Protein AF-A0A1G9DN00-F1 (afdb_monomer)

Solvent-accessible surface area (backbone atoms only — not comparable to full-atom values): 5084 Å² total; per-residue (Å²): 136,73,79,68,68,68,62,75,67,51,90,73,64,77,58,86,46,49,50,66,37,91,55,95,72,65,82,60,48,86,76,40,50,72,38,70,41,100,86,76,45,58,28,41,70,37,68,76,68,73,80,91,66,78,86,83,82,77,79,81,78,64,80,91,66,74,70,77,79,79,85,128

InterPro domains:
  IPR027407 Manganese catalase, C-terminal [G3DSA:3.30.1530.10] (7-68)

Organism: NCBI:txid426701

Secondary structure (DSSP, 8-state):
--TTTGGGGGGGTTSTTEEE--SS--TTHHHHTTPBPTTS-B-EEESSPPP-SPPP-PPPPPGGG-PPPPP-

Sequence (72 aa):
MYREQFLKNTKCLMVIHTLYSFSEGEDIKPVVDGKEATDGKDFKYIKNPLAMDDKPVLKAPPAQLHSTPSEK

pLDDT: mean 77.48, std 16.99, range [41.28, 93.06]

Structure (mmCIF, N/CA/C/O backbone):
data_AF-A0A1G9DN00-F1
#
_entry.id   AF-A0A1G9DN00-F1
#
loop_
_atom_site.group_PDB
_atom_site.id
_atom_site.type_symbol
_atom_site.label_atom_id
_atom_site.label_alt_id
_atom_site.label_comp_id
_atom_site.label_asym_id
_atom_site.label_entity_id
_atom_site.label_seq_id
_atom_site.pdbx_PDB_ins_code
_atom_site.Cartn_x
_atom_site.Cartn_y
_atom_site.Cartn_z
_atom_site.occupancy
_atom_site.B_iso_or_equiv
_atom_site.auth_seq_id
_atom_site.auth_comp_id
_atom_site.auth_asym_id
_atom_site.auth_atom_id
_atom_site.pdbx_PDB_model_num
ATOM 1 N N . MET A 1 1 ? -26.748 -26.385 -3.975 1.00 48.94 1 MET A N 1
ATOM 2 C CA . MET A 1 1 ? -25.347 -26.864 -3.945 1.00 48.94 1 MET A CA 1
ATOM 3 C C . MET A 1 1 ? -24.343 -25.927 -4.648 1.00 48.94 1 MET A C 1
ATOM 5 O O . MET A 1 1 ? -23.233 -26.351 -4.916 1.00 48.94 1 MET A O 1
ATOM 9 N N . TYR A 1 2 ? -24.649 -24.638 -4.882 1.00 44.69 2 TYR A N 1
ATOM 10 C CA . TYR A 1 2 ? -23.707 -23.692 -5.527 1.00 44.69 2 TYR A CA 1
ATOM 11 C C . TYR A 1 2 ? -22.968 -22.754 -4.556 1.00 44.69 2 TYR A C 1
ATOM 13 O O . TYR A 1 2 ? -22.098 -21.996 -4.969 1.00 44.69 2 TYR A O 1
ATOM 21 N N . ARG A 1 3 ? -23.292 -22.796 -3.257 1.00 49.19 3 ARG A N 1
ATOM 22 C CA . ARG A 1 3 ? -22.759 -21.852 -2.260 1.00 49.19 3 ARG A CA 1
ATOM 23 C C . ARG A 1 3 ? -21.362 -22.227 -1.749 1.00 49.19 3 ARG A C 1
ATOM 25 O O . ARG A 1 3 ? -20.632 -21.355 -1.300 1.00 49.19 3 ARG A O 1
ATOM 32 N N . GLU A 1 4 ? -20.973 -23.499 -1.858 1.00 46.69 4 GLU A N 1
ATOM 33 C CA . GLU A 1 4 ? -19.695 -23.991 -1.319 1.00 46.69 4 GLU A CA 1
ATOM 34 C C . GLU A 1 4 ? -18.532 -23.931 -2.317 1.00 46.69 4 GLU A C 1
ATOM 36 O O . GLU A 1 4 ? -17.372 -23.879 -1.914 1.00 46.69 4 GLU A O 1
ATOM 41 N N . GLN A 1 5 ? -18.812 -23.870 -3.623 1.00 44.88 5 GLN A N 1
ATOM 42 C CA . GLN A 1 5 ? -17.755 -23.807 -4.639 1.00 44.88 5 GLN A CA 1
ATOM 43 C C . GLN A 1 5 ? -17.107 -22.411 -4.718 1.00 44.88 5 GLN A C 1
ATOM 45 O O . GLN A 1 5 ?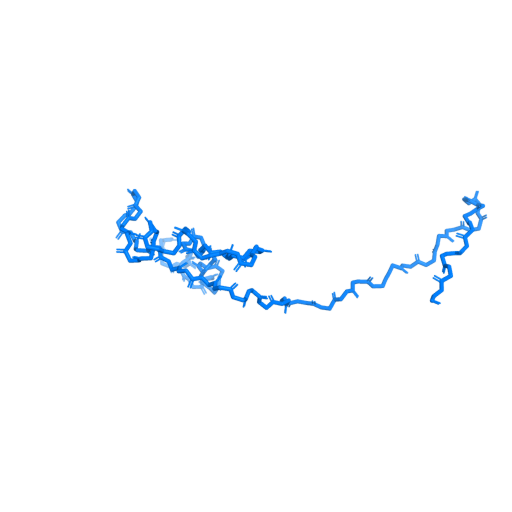 -15.938 -22.297 -5.078 1.00 44.88 5 GLN A O 1
ATOM 50 N N . PHE A 1 6 ? -17.826 -21.351 -4.323 1.00 43.28 6 PHE A N 1
ATOM 51 C CA . PHE A 1 6 ? -17.322 -19.970 -4.361 1.00 43.28 6 PHE A CA 1
ATOM 52 C C . PHE A 1 6 ? -16.277 -19.683 -3.267 1.00 43.28 6 PHE A C 1
ATOM 54 O O . PHE A 1 6 ? -15.423 -18.814 -3.423 1.00 43.28 6 PHE A O 1
ATOM 61 N N . LEU A 1 7 ? -16.297 -20.453 -2.174 1.00 47.28 7 LEU A N 1
ATOM 62 C CA . LEU A 1 7 ? -15.389 -20.271 -1.038 1.00 47.28 7 LEU A CA 1
ATOM 63 C C . LEU A 1 7 ? -14.009 -20.912 -1.245 1.00 47.28 7 LEU A C 1
ATOM 65 O O . LEU A 1 7 ? -13.094 -20.616 -0.484 1.00 47.28 7 LEU A O 1
ATOM 69 N N . LYS A 1 8 ? -13.805 -21.741 -2.277 1.00 43.28 8 LYS A N 1
ATOM 70 C CA . LYS A 1 8 ? -12.500 -22.385 -2.537 1.00 43.28 8 LYS A CA 1
ATOM 71 C C . LYS A 1 8 ? -11.509 -21.512 -3.322 1.00 43.28 8 LYS A C 1
ATOM 73 O O . LYS A 1 8 ? -10.335 -21.854 -3.387 1.00 43.28 8 LYS A O 1
ATOM 78 N N . ASN A 1 9 ? -11.939 -20.353 -3.830 1.00 41.28 9 ASN A N 1
ATOM 79 C CA . ASN A 1 9 ? -11.073 -19.360 -4.492 1.00 41.28 9 ASN A CA 1
ATOM 80 C C . ASN A 1 9 ? -10.611 -18.222 -3.556 1.00 41.28 9 ASN A C 1
ATOM 82 O O . ASN A 1 9 ? -10.112 -17.186 -3.993 1.00 41.28 9 ASN A O 1
ATOM 86 N N . THR A 1 10 ? -10.756 -18.402 -2.245 1.00 43.41 10 THR A N 1
ATOM 87 C CA . THR A 1 10 ? -10.597 -17.353 -1.224 1.00 43.41 10 THR A CA 1
ATOM 88 C C . THR A 1 10 ? -9.162 -17.080 -0.782 1.00 43.41 10 THR A C 1
ATOM 90 O O . THR A 1 10 ? -8.945 -16.390 0.212 1.00 43.41 10 THR A O 1
ATOM 93 N N . LYS A 1 11 ? -8.154 -17.480 -1.567 1.00 45.41 11 LYS A N 1
ATOM 94 C CA . LYS A 1 11 ? -6.785 -16.963 -1.373 1.00 45.41 11 LYS A CA 1
ATOM 95 C C . LYS A 1 11 ? -6.690 -15.441 -1.609 1.00 45.41 11 LYS A C 1
ATOM 97 O O . LYS A 1 11 ? -5.699 -14.832 -1.231 1.00 45.41 11 LYS A O 1
ATOM 102 N N . CYS A 1 12 ? -7.740 -14.833 -2.175 1.00 44.22 12 CYS A N 1
ATOM 103 C CA . CYS A 1 12 ? -7.872 -13.398 -2.443 1.00 44.22 12 CYS A CA 1
ATOM 104 C C . CYS A 1 12 ? -8.547 -12.586 -1.305 1.00 44.22 12 CYS A C 1
ATOM 106 O O . CYS A 1 12 ? -8.640 -11.367 -1.394 1.00 44.22 12 CYS A O 1
ATOM 108 N N . LEU A 1 13 ? -9.021 -13.219 -0.218 1.00 45.19 13 LEU A N 1
ATOM 109 C CA . LEU A 1 13 ? -9.779 -12.527 0.845 1.00 45.19 13 LEU A CA 1
ATOM 110 C C . LEU A 1 13 ? -8.922 -11.848 1.936 1.00 45.19 13 LEU A C 1
ATOM 112 O O . LEU A 1 13 ? -9.480 -11.253 2.849 1.00 45.19 13 LEU A O 1
ATOM 116 N N . MET A 1 14 ? -7.586 -11.903 1.881 1.00 55.50 14 MET A N 1
ATOM 117 C CA . MET A 1 14 ? -6.745 -11.376 2.976 1.00 55.50 14 MET A CA 1
ATOM 118 C C . MET A 1 14 ? -6.467 -9.861 2.930 1.00 55.50 14 MET A C 1
ATOM 120 O O . MET A 1 14 ? -5.922 -9.320 3.890 1.00 55.50 14 MET A O 1
ATOM 124 N N . VAL A 1 15 ? -6.833 -9.154 1.856 1.00 62.03 15 VAL A N 1
ATOM 125 C CA . VAL A 1 15 ? -6.504 -7.717 1.711 1.00 62.03 15 VAL A CA 1
ATOM 126 C C . VAL A 1 15 ? -7.615 -6.803 2.243 1.00 62.03 15 VAL A C 1
ATOM 128 O O . VAL A 1 15 ? -7.343 -5.697 2.693 1.00 62.03 15 VAL A O 1
ATOM 131 N N . ILE A 1 16 ? -8.867 -7.269 2.250 1.00 80.94 16 ILE A N 1
ATOM 132 C CA . ILE A 1 16 ? -10.055 -6.420 2.461 1.00 80.94 16 ILE A CA 1
ATOM 133 C C . ILE A 1 16 ? -10.186 -5.812 3.869 1.00 80.94 16 ILE A C 1
ATOM 135 O O . ILE A 1 16 ? -10.845 -4.790 4.015 1.00 80.94 16 ILE A O 1
ATOM 139 N N . HIS A 1 17 ? -9.538 -6.394 4.883 1.00 86.38 17 HIS A N 1
ATOM 140 C CA . HIS A 1 17 ? -9.496 -5.856 6.254 1.00 86.38 17 HIS A CA 1
ATOM 141 C C . HIS A 1 17 ? -8.078 -5.489 6.692 1.00 86.38 17 HIS A C 1
ATOM 143 O O . HIS A 1 17 ? -7.798 -5.418 7.884 1.00 86.38 17 HIS A O 1
ATOM 149 N N . THR A 1 18 ? -7.164 -5.278 5.745 1.00 88.19 18 THR A N 1
ATOM 150 C CA . THR A 1 18 ? -5.788 -4.903 6.062 1.00 88.19 18 THR A CA 1
ATOM 151 C C . THR A 1 18 ? -5.561 -3.430 5.746 1.00 88.19 18 THR A C 1
ATOM 153 O O . THR A 1 18 ? -5.642 -3.017 4.591 1.00 88.19 18 THR A O 1
ATOM 156 N N . LEU A 1 19 ? -5.239 -2.638 6.768 1.00 88.88 19 LEU A N 1
ATOM 157 C CA . LEU A 1 19 ? -4.805 -1.256 6.614 1.00 88.88 19 LEU A CA 1
ATOM 158 C C . LEU A 1 19 ? -3.278 -1.210 6.533 1.00 88.88 19 LEU A C 1
ATOM 160 O O . LEU A 1 19 ? -2.583 -1.526 7.499 1.00 88.88 19 LEU A O 1
ATOM 164 N N . TYR A 1 20 ? -2.763 -0.816 5.372 1.00 90.44 20 TYR A N 1
ATOM 165 C CA . TYR A 1 20 ? -1.333 -0.637 5.136 1.00 90.44 20 TYR A CA 1
ATOM 166 C C . TYR A 1 20 ? -0.930 0.812 5.398 1.00 90.44 20 TYR A C 1
ATOM 168 O O . TYR A 1 20 ? -1.519 1.729 4.824 1.00 90.44 20 TYR A O 1
ATOM 176 N N . SER A 1 21 ? 0.095 1.020 6.219 1.00 91.88 21 SER A N 1
ATOM 177 C CA . SER A 1 21 ? 0.697 2.338 6.380 1.00 91.88 21 SER A CA 1
ATOM 178 C C . SER A 1 21 ? 1.739 2.573 5.299 1.00 91.88 21 SER A C 1
ATOM 180 O O . SER A 1 21 ? 2.767 1.911 5.258 1.00 91.88 21 SER A O 1
ATOM 182 N N . PHE A 1 22 ? 1.478 3.528 4.414 1.00 90.25 22 PHE A N 1
ATOM 183 C CA . PHE A 1 22 ? 2.467 4.000 3.438 1.00 90.25 22 PHE A CA 1
ATOM 184 C C . PHE A 1 22 ? 3.210 5.253 3.917 1.00 90.25 22 PHE A C 1
ATOM 186 O O . PHE A 1 22 ? 4.090 5.754 3.223 1.00 90.25 22 PHE A O 1
ATOM 193 N N . SER A 1 23 ? 2.851 5.767 5.092 1.00 88.00 23 SER A N 1
ATOM 194 C CA . SER A 1 23 ? 3.470 6.932 5.719 1.00 88.00 23 SER A CA 1
ATOM 195 C C . SER A 1 23 ? 4.283 6.505 6.941 1.00 88.00 23 SER A C 1
ATOM 197 O O . SER A 1 23 ? 3.999 5.479 7.557 1.00 88.00 23 SER A O 1
ATOM 199 N N . GLU A 1 24 ? 5.290 7.303 7.304 1.00 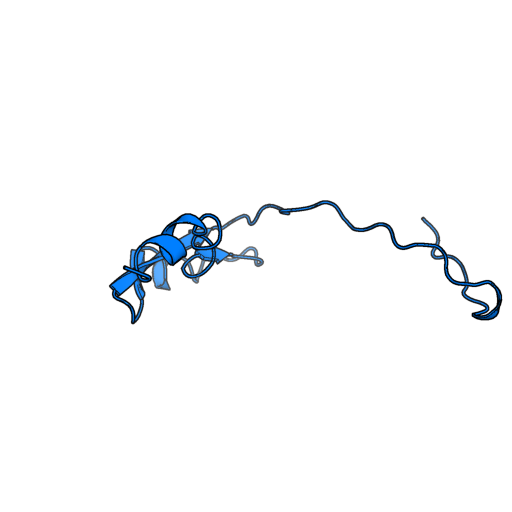83.44 24 GLU A N 1
ATOM 200 C CA . GLU A 1 24 ? 6.187 7.001 8.433 1.00 83.44 24 GLU A CA 1
ATOM 201 C C . GLU A 1 24 ? 5.499 7.106 9.807 1.00 83.44 24 GLU A C 1
ATOM 203 O O . GLU A 1 24 ? 5.936 6.468 10.765 1.00 83.44 24 GLU A O 1
ATOM 208 N N . GLY A 1 25 ? 4.417 7.886 9.906 1.00 84.38 25 GLY A N 1
ATOM 209 C CA . GLY A 1 25 ? 3.644 8.065 11.137 1.00 84.38 25 GLY A CA 1
ATOM 210 C C . GLY A 1 25 ? 2.846 6.822 11.549 1.00 84.38 25 GLY A C 1
ATOM 211 O O . GLY A 1 25 ? 2.400 6.039 10.711 1.00 84.38 25 GLY A O 1
ATOM 212 N N . GLU A 1 26 ? 2.632 6.653 12.857 1.00 84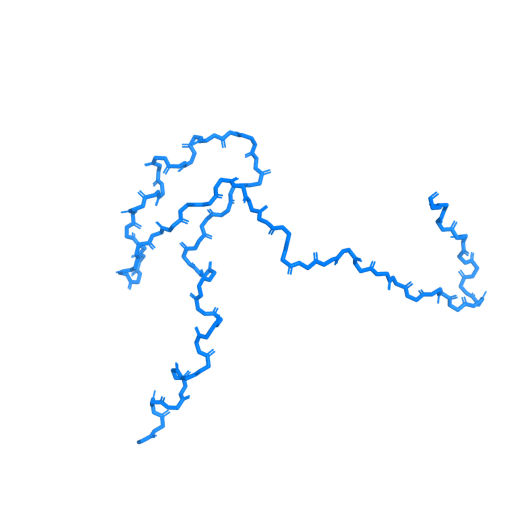.75 26 GLU A N 1
ATOM 213 C CA . GLU A 1 26 ? 1.888 5.522 13.443 1.00 84.75 26 GLU A CA 1
ATOM 214 C C . GLU A 1 26 ? 0.545 5.920 14.076 1.00 84.75 26 GLU A C 1
ATOM 216 O O . GLU A 1 26 ? -0.127 5.083 14.681 1.00 84.75 26 GLU A O 1
ATOM 221 N N . ASP A 1 27 ? 0.119 7.172 13.914 1.00 88.31 27 ASP A N 1
ATOM 222 C CA . ASP A 1 27 ? -1.034 7.748 14.624 1.00 88.31 27 ASP A CA 1
ATOM 223 C C . ASP A 1 27 ? 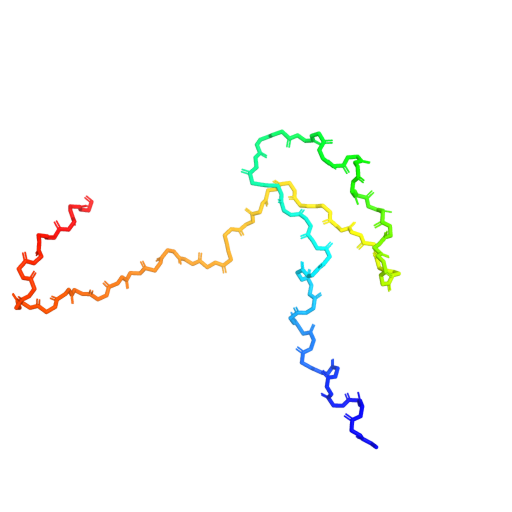-2.343 6.981 14.378 1.00 88.31 27 ASP A C 1
ATOM 225 O O . ASP A 1 27 ? -3.238 6.954 15.223 1.00 88.31 27 ASP A O 1
ATOM 229 N N . ILE A 1 28 ? -2.447 6.312 13.225 1.00 85.06 28 ILE A N 1
ATOM 230 C CA . ILE A 1 28 ? -3.635 5.554 12.833 1.00 85.06 28 ILE A CA 1
ATOM 231 C C . ILE A 1 28 ? -3.706 4.163 13.476 1.00 85.06 28 ILE A C 1
ATOM 233 O O . ILE A 1 28 ? -4.806 3.642 13.656 1.00 85.06 28 ILE A O 1
ATOM 237 N N . LYS A 1 29 ? -2.574 3.564 13.878 1.00 86.69 29 LYS A N 1
ATOM 238 C CA . LYS A 1 29 ? -2.525 2.209 14.457 1.00 86.69 29 LYS A CA 1
ATOM 239 C C . LYS A 1 29 ? -3.488 2.030 15.643 1.00 86.69 29 LYS A C 1
ATOM 241 O O . LYS A 1 29 ? -4.315 1.124 15.569 1.00 86.69 29 LYS A O 1
ATOM 246 N N . PRO A 1 30 ? -3.460 2.863 16.704 1.00 87.50 30 PRO A N 1
ATOM 247 C CA . PRO A 1 30 ? -4.366 2.692 17.846 1.00 87.50 30 PRO A CA 1
ATOM 248 C C . PRO A 1 30 ? -5.841 2.938 17.497 1.00 87.50 30 PRO A C 1
ATOM 250 O O . PRO A 1 30 ? -6.732 2.552 18.251 1.00 87.50 30 PRO A O 1
ATOM 253 N N . VAL A 1 31 ? -6.123 3.588 16.366 1.00 85.31 31 VAL A N 1
ATOM 254 C CA . VAL A 1 31 ? -7.489 3.886 15.931 1.00 85.31 31 VAL A CA 1
ATOM 255 C C . VAL A 1 31 ? -8.122 2.700 15.210 1.00 85.31 31 VAL A C 1
ATOM 257 O O . VAL A 1 31 ? -9.348 2.606 15.229 1.00 85.31 31 VAL A O 1
ATOM 260 N N . VAL A 1 32 ? -7.336 1.816 14.593 1.00 84.50 32 VAL A N 1
ATOM 261 C CA . VAL A 1 32 ? -7.851 0.784 13.672 1.00 84.50 32 VAL A CA 1
ATOM 262 C C . VAL A 1 32 ? -7.486 -0.643 14.066 1.00 84.50 32 VAL A C 1
ATOM 2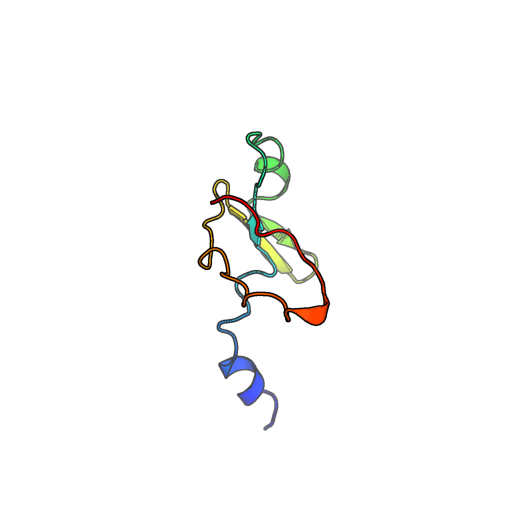64 O O . VAL A 1 32 ? -8.239 -1.556 13.749 1.00 84.50 32 VAL A O 1
ATOM 267 N N . ASP A 1 33 ? -6.365 -0.855 14.753 1.00 83.50 33 ASP A N 1
ATOM 268 C CA . ASP A 1 33 ? -5.864 -2.195 15.063 1.00 83.50 33 ASP A CA 1
ATOM 269 C C . ASP A 1 33 ? -6.786 -2.913 16.061 1.00 83.50 33 ASP A C 1
ATOM 271 O O . ASP A 1 33 ? -7.005 -2.427 17.173 1.00 83.50 33 ASP A O 1
ATOM 275 N N . GLY A 1 34 ? -7.358 -4.046 15.642 1.00 79.25 34 GLY A N 1
ATOM 276 C CA . GLY A 1 34 ? -8.294 -4.828 16.455 1.00 79.25 34 GLY A CA 1
ATOM 277 C C . GLY A 1 34 ? -9.693 -4.220 16.592 1.00 79.25 34 GLY A C 1
ATOM 278 O O . GLY A 1 34 ? -10.459 -4.662 17.445 1.00 79.25 34 GLY A O 1
ATOM 279 N N . LYS A 1 35 ? -10.043 -3.205 15.788 1.00 87.19 35 LYS A N 1
ATOM 280 C CA . LYS A 1 35 ? -11.431 -2.732 15.708 1.00 87.19 35 LYS A CA 1
ATOM 281 C C . LYS A 1 35 ? -12.240 -3.578 14.739 1.00 87.19 35 LYS A C 1
ATOM 283 O O . LYS A 1 35 ? -11.790 -3.856 13.628 1.00 87.19 35 LYS A O 1
ATOM 288 N N . GLU A 1 36 ? -13.459 -3.893 15.151 1.00 89.94 36 GLU A N 1
ATOM 289 C CA . GLU A 1 36 ? -14.428 -4.609 14.334 1.00 89.94 36 GLU A CA 1
ATOM 290 C C . GLU A 1 36 ? -14.937 -3.706 13.197 1.00 89.94 36 GLU A C 1
ATOM 292 O O . GLU A 1 36 ? -15.339 -2.555 13.405 1.00 89.94 36 GLU A O 1
ATOM 297 N N . ALA A 1 37 ? -14.888 -4.219 11.973 1.00 85.19 37 ALA A N 1
ATOM 298 C CA . ALA A 1 37 ? -15.496 -3.610 10.805 1.00 85.19 37 ALA A CA 1
ATOM 299 C C . ALA A 1 37 ? -17.015 -3.841 10.796 1.00 85.19 37 ALA A C 1
ATOM 301 O O . ALA A 1 37 ? -17.561 -4.659 11.529 1.00 85.19 37 ALA A O 1
ATOM 302 N N . THR A 1 38 ? -17.726 -3.147 9.908 1.00 86.19 38 THR A N 1
ATOM 303 C CA . THR A 1 38 ? -19.195 -3.224 9.812 1.00 86.19 38 THR A CA 1
ATOM 304 C C . THR A 1 38 ? -19.735 -4.604 9.429 1.00 86.19 38 THR A C 1
ATOM 306 O O . THR A 1 38 ? -20.932 -4.848 9.564 1.00 86.19 38 THR A O 1
ATOM 309 N N . ASP A 1 39 ? -18.883 -5.501 8.938 1.00 87.31 39 ASP A N 1
ATOM 310 C CA . ASP A 1 39 ? -19.218 -6.879 8.590 1.00 87.31 39 ASP A CA 1
ATOM 311 C C . ASP A 1 39 ? -18.841 -7.895 9.684 1.00 87.31 39 ASP A C 1
ATOM 313 O O . ASP A 1 39 ? -18.933 -9.103 9.449 1.00 87.31 39 ASP A O 1
ATOM 317 N N . GLY A 1 40 ? -18.431 -7.421 10.866 1.00 86.44 40 GLY A N 1
ATOM 318 C CA . GLY A 1 40 ? -18.092 -8.252 12.020 1.00 86.44 40 GLY A CA 1
ATOM 319 C C . GLY A 1 40 ? -16.682 -8.847 11.988 1.00 86.44 40 GLY A C 1
ATOM 320 O O . GLY A 1 40 ? -16.404 -9.774 12.747 1.00 86.44 40 GLY A O 1
ATOM 321 N N . LYS A 1 41 ? -15.798 -8.388 11.089 1.00 86.38 41 LYS A N 1
ATOM 322 C CA . LYS A 1 41 ? -14.389 -8.822 11.043 1.00 86.38 41 LYS A CA 1
ATOM 323 C C . LYS A 1 41 ? -13.447 -7.737 11.542 1.00 86.38 41 LYS A C 1
ATOM 325 O O . LYS A 1 41 ? -13.625 -6.571 11.214 1.00 86.38 41 LYS A O 1
ATOM 330 N N . ASP A 1 42 ? -12.388 -8.128 12.239 1.00 87.62 42 ASP A N 1
ATOM 331 C CA . ASP A 1 42 ? -11.405 -7.175 12.756 1.00 87.62 42 ASP A CA 1
ATOM 332 C C . ASP A 1 42 ? -10.463 -6.642 11.671 1.00 87.62 42 ASP A C 1
ATOM 334 O O . ASP A 1 42 ? -10.001 -7.378 10.789 1.00 87.62 42 ASP A O 1
ATOM 338 N N . PHE A 1 43 ? -10.122 -5.357 11.775 1.00 88.75 43 PHE A N 1
ATOM 339 C CA . PHE A 1 43 ? -9.066 -4.752 10.974 1.00 88.75 43 PHE A CA 1
ATOM 340 C C . PHE A 1 43 ? -7.674 -5.166 11.462 1.00 88.75 43 PHE A C 1
ATOM 342 O O . PHE A 1 43 ? -7.359 -5.137 12.654 1.00 88.75 43 PHE A O 1
ATOM 349 N N . LYS A 1 44 ? -6.801 -5.472 10.500 1.00 86.69 44 LYS A N 1
ATOM 350 C CA . LYS A 1 44 ? -5.376 -5.731 10.692 1.00 86.69 44 LYS A CA 1
ATOM 351 C C . LYS A 1 44 ? -4.562 -4.530 10.234 1.00 86.69 44 LYS A C 1
ATOM 353 O O . LYS A 1 44 ? -4.697 -4.088 9.097 1.00 86.69 44 LYS A O 1
ATOM 358 N N . TYR A 1 45 ? -3.652 -4.054 11.072 1.00 90.25 45 TYR A N 1
ATOM 359 C CA . TYR A 1 45 ? -2.708 -3.004 10.695 1.00 90.25 45 TYR A CA 1
ATOM 360 C C . TYR A 1 45 ? -1.365 -3.579 10.210 1.00 90.25 45 TYR A C 1
ATOM 362 O O . TYR A 1 45 ? -0.799 -4.474 10.841 1.00 90.25 45 TYR A O 1
ATOM 370 N N . ILE A 1 46 ? -0.822 -3.054 9.106 1.00 89.19 46 ILE A N 1
ATOM 371 C CA . ILE A 1 46 ? 0.517 -3.383 8.594 1.00 89.19 46 ILE A CA 1
ATOM 372 C C . ILE A 1 46 ? 1.320 -2.096 8.419 1.00 89.19 46 ILE A C 1
ATOM 374 O O . ILE A 1 46 ? 1.044 -1.301 7.526 1.00 89.19 46 ILE A O 1
ATOM 378 N N . LYS A 1 47 ? 2.353 -1.919 9.250 1.00 88.25 47 LYS A N 1
ATOM 379 C CA . LYS A 1 47 ? 3.206 -0.722 9.233 1.00 88.25 47 LYS A CA 1
ATOM 380 C C . LYS A 1 47 ? 4.085 -0.619 7.985 1.00 88.25 47 LYS A C 1
ATOM 382 O O . LYS A 1 47 ? 4.189 0.446 7.409 1.00 88.25 47 LYS A O 1
ATOM 387 N 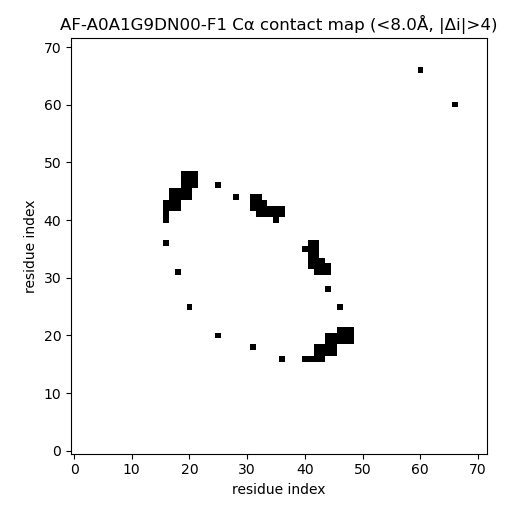N . ASN A 1 48 ? 4.731 -1.715 7.598 1.00 88.69 48 ASN A N 1
ATOM 388 C CA . ASN A 1 48 ? 5.697 -1.729 6.501 1.00 88.69 48 ASN A CA 1
ATOM 389 C C . ASN A 1 48 ? 5.146 -2.613 5.376 1.00 88.69 48 ASN A C 1
ATOM 391 O O . ASN A 1 48 ? 5.395 -3.824 5.390 1.00 88.69 48 ASN A O 1
ATOM 395 N N . PRO A 1 49 ? 4.335 -2.064 4.452 1.00 88.81 49 PRO A N 1
ATOM 396 C CA . PRO A 1 49 ? 3.842 -2.817 3.312 1.00 88.81 49 PRO A CA 1
ATOM 397 C C . PRO A 1 49 ? 5.018 -3.318 2.476 1.00 88.81 49 PRO A C 1
ATOM 399 O O . PRO A 1 49 ? 5.926 -2.565 2.132 1.00 88.81 49 PRO A O 1
ATOM 402 N N . LEU A 1 50 ? 4.986 -4.605 2.141 1.00 88.94 50 LEU A N 1
ATOM 403 C CA . LEU A 1 50 ? 5.943 -5.196 1.217 1.00 88.94 50 LEU A CA 1
ATOM 404 C C . LEU A 1 50 ? 5.472 -4.956 -0.217 1.00 88.94 50 LEU A C 1
ATOM 406 O O . LEU A 1 50 ? 4.276 -5.057 -0.505 1.00 88.94 50 LEU A O 1
ATOM 410 N N . ALA A 1 51 ? 6.416 -4.673 -1.114 1.00 91.25 51 ALA A N 1
ATOM 411 C CA . ALA A 1 51 ? 6.154 -4.748 -2.543 1.00 91.25 51 ALA A CA 1
ATOM 412 C C . ALA A 1 51 ? 5.780 -6.197 -2.881 1.00 91.25 51 ALA A C 1
ATOM 414 O O . ALA A 1 51 ? 6.519 -7.128 -2.564 1.00 91.25 51 ALA A O 1
ATOM 415 N N . MET A 1 52 ? 4.596 -6.378 -3.462 1.00 88.81 52 MET A N 1
ATOM 416 C CA . MET A 1 52 ? 4.054 -7.705 -3.772 1.00 88.81 52 MET A CA 1
ATOM 417 C C . MET A 1 52 ? 4.519 -8.227 -5.132 1.00 88.81 52 MET A C 1
ATOM 419 O O . MET A 1 52 ? 4.269 -9.385 -5.451 1.00 88.81 52 MET A O 1
ATOM 423 N N . ASP A 1 53 ? 5.150 -7.366 -5.927 1.00 92.88 53 ASP A N 1
ATOM 424 C CA . ASP A 1 53 ? 5.638 -7.682 -7.258 1.00 92.88 53 ASP A CA 1
ATOM 425 C C . ASP A 1 53 ? 6.802 -6.755 -7.624 1.00 92.88 53 ASP A C 1
ATOM 427 O O . ASP A 1 53 ? 7.020 -5.710 -6.991 1.00 92.88 53 ASP A O 1
ATOM 431 N N . ASP A 1 54 ? 7.530 -7.142 -8.660 1.00 93.06 54 ASP A N 1
ATOM 432 C CA . ASP A 1 54 ? 8.639 -6.376 -9.198 1.00 93.06 54 ASP A CA 1
ATOM 433 C C . ASP A 1 54 ? 8.149 -5.168 -10.008 1.00 93.06 54 ASP A C 1
ATOM 435 O O . ASP A 1 54 ? 7.037 -5.118 -10.545 1.00 93.06 54 ASP A O 1
ATOM 439 N N . LYS A 1 55 ? 9.018 -4.159 -10.144 1.00 92.31 55 LYS A N 1
ATOM 440 C CA . LYS A 1 55 ? 8.739 -3.009 -11.009 1.00 92.31 55 LYS A CA 1
ATOM 441 C C . LYS A 1 55 ? 8.590 -3.493 -12.462 1.00 92.31 55 LYS A C 1
ATOM 443 O O . LYS A 1 55 ? 9.531 -4.087 -12.994 1.00 92.31 55 LYS A O 1
ATOM 448 N N . PRO A 1 56 ? 7.476 -3.190 -13.150 1.00 90.88 56 PRO A N 1
ATOM 449 C CA . PRO A 1 56 ? 7.274 -3.666 -14.510 1.00 90.88 56 PRO A CA 1
ATOM 450 C C . PRO A 1 56 ? 8.256 -3.003 -15.481 1.00 90.88 56 PRO A C 1
ATOM 452 O O . PRO A 1 56 ? 8.484 -1.790 -15.437 1.00 90.88 56 PRO A O 1
ATOM 455 N N . VAL A 1 57 ? 8.790 -3.799 -16.409 1.00 90.94 57 VAL A N 1
ATOM 456 C CA . VAL A 1 57 ? 9.562 -3.306 -17.556 1.00 90.94 57 VAL A CA 1
ATOM 457 C C . VAL A 1 57 ? 8.642 -3.253 -18.768 1.00 90.94 57 VAL A C 1
ATOM 459 O O . VAL A 1 57 ? 8.177 -4.279 -19.266 1.00 90.94 57 VAL A O 1
ATOM 462 N N . LEU A 1 58 ? 8.367 -2.041 -19.241 1.00 87.94 58 LEU A N 1
ATOM 463 C CA . LEU A 1 58 ? 7.518 -1.831 -20.408 1.00 87.94 58 LEU A CA 1
ATOM 464 C C . LEU A 1 58 ? 8.290 -2.118 -21.699 1.00 87.94 58 LEU A C 1
ATOM 466 O O . LEU A 1 58 ? 9.497 -1.887 -21.796 1.00 87.94 58 LEU A O 1
ATOM 470 N N . LYS A 1 59 ? 7.573 -2.612 -22.713 1.00 88.00 59 LYS A N 1
ATOM 471 C CA . LYS A 1 59 ? 8.124 -2.778 -24.062 1.00 88.00 59 LYS A CA 1
ATOM 472 C C . LYS A 1 59 ? 8.498 -1.412 -24.638 1.00 88.00 59 LYS A C 1
ATOM 474 O O . LYS A 1 59 ? 7.843 -0.414 -24.345 1.00 88.00 59 LYS A O 1
ATOM 479 N N . ALA A 1 60 ? 9.519 -1.394 -25.492 1.00 84.94 60 ALA A N 1
ATOM 480 C CA . ALA A 1 60 ? 9.893 -0.185 -26.211 1.00 84.94 60 ALA A CA 1
ATOM 481 C C . ALA A 1 60 ? 8.716 0.314 -27.074 1.00 84.94 60 ALA A C 1
ATOM 483 O O . ALA A 1 60 ? 8.010 -0.506 -27.676 1.00 84.94 60 ALA A O 1
ATOM 484 N N . PRO A 1 61 ? 8.493 1.636 -27.141 1.00 86.31 61 PRO A N 1
ATOM 485 C CA . PRO A 1 61 ? 7.451 2.200 -27.984 1.00 86.31 61 PRO A CA 1
ATOM 486 C C . PRO A 1 61 ? 7.763 1.964 -29.477 1.00 86.31 61 PRO A C 1
ATOM 488 O O . PRO A 1 61 ? 8.934 1.906 -29.862 1.00 86.31 61 PRO A O 1
ATOM 491 N N . PRO A 1 62 ? 6.739 1.841 -30.343 1.00 86.62 62 PRO A N 1
ATOM 492 C CA . PRO A 1 62 ? 6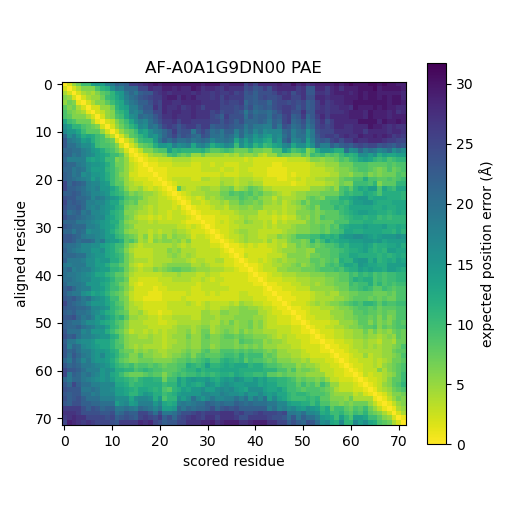.920 1.810 -31.793 1.00 86.62 62 PRO A CA 1
ATOM 493 C C . PRO A 1 62 ? 7.695 3.030 -32.311 1.00 86.62 62 PRO A C 1
ATOM 495 O O . PRO A 1 62 ? 7.479 4.148 -31.847 1.00 86.62 62 PRO A O 1
ATOM 498 N N . ALA A 1 63 ? 8.525 2.839 -33.342 1.00 83.44 63 ALA A N 1
ATOM 499 C CA . ALA A 1 63 ? 9.377 3.895 -33.910 1.00 83.44 63 ALA A CA 1
ATOM 500 C C . ALA A 1 63 ? 8.602 5.135 -34.409 1.00 83.44 63 ALA A C 1
ATOM 502 O O . ALA A 1 63 ? 9.129 6.242 -34.410 1.00 83.44 63 ALA A O 1
ATOM 503 N N . GLN A 1 64 ? 7.334 4.954 -34.787 1.00 89.38 64 GLN A N 1
ATOM 504 C CA . GLN A 1 64 ? 6.429 6.011 -35.260 1.00 89.38 64 GLN A CA 1
ATOM 505 C C . GLN A 1 64 ? 6.056 7.019 -34.165 1.00 89.38 64 GLN A C 1
ATOM 507 O O . GLN A 1 64 ? 5.585 8.110 -34.468 1.00 89.38 64 GLN A O 1
ATOM 512 N N . LEU A 1 65 ? 6.239 6.656 -32.892 1.00 85.94 65 LEU A N 1
ATOM 513 C CA . LEU A 1 65 ? 5.876 7.510 -31.764 1.00 85.94 65 LEU A CA 1
ATOM 514 C C . LEU A 1 65 ? 6.973 8.511 -31.386 1.00 85.94 65 LEU A C 1
ATOM 516 O O . LEU A 1 65 ? 6.770 9.270 -30.443 1.00 85.94 65 LEU A O 1
ATOM 520 N N . HIS A 1 66 ? 8.122 8.501 -32.081 1.00 82.69 66 HIS A N 1
ATOM 521 C CA . HIS A 1 66 ? 9.245 9.430 -31.875 1.00 82.69 66 HIS A CA 1
ATOM 522 C C . HIS A 1 66 ? 9.595 9.663 -30.394 1.00 82.69 66 HIS A C 1
ATOM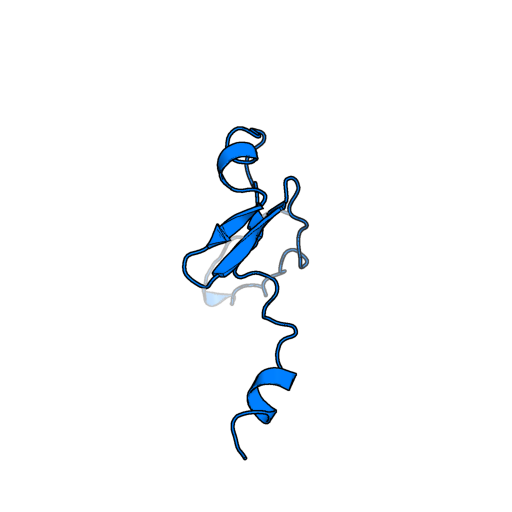 524 O O . HIS A 1 66 ? 9.985 10.757 -29.993 1.00 82.69 66 HIS A O 1
ATOM 530 N N . SER A 1 67 ? 9.418 8.635 -29.562 1.00 82.88 67 SER A N 1
ATOM 531 C CA . SER A 1 67 ? 9.623 8.746 -28.124 1.00 82.88 67 SER A CA 1
ATOM 532 C C . SER A 1 67 ? 11.116 8.745 -27.829 1.00 82.88 67 SER A C 1
ATOM 534 O O . SER A 1 67 ? 11.841 7.859 -28.286 1.00 82.88 67 SER A O 1
ATOM 536 N N . THR A 1 68 ? 11.581 9.714 -27.050 1.00 78.19 68 THR A N 1
ATOM 537 C CA . THR A 1 68 ? 12.937 9.684 -26.507 1.00 78.19 68 THR A CA 1
ATOM 538 C C . THR A 1 68 ? 13.030 8.571 -25.456 1.00 78.19 68 THR A C 1
ATOM 540 O O . THR A 1 68 ? 12.145 8.471 -24.599 1.00 78.19 68 THR A O 1
ATOM 543 N N . PRO A 1 69 ? 14.050 7.694 -25.505 1.00 69.75 69 PRO A N 1
ATOM 544 C CA . PRO A 1 69 ? 14.241 6.688 -24.467 1.00 69.75 69 PRO A CA 1
ATOM 545 C C . PRO A 1 69 ? 14.424 7.366 -23.107 1.00 69.75 69 PRO A C 1
ATOM 547 O O . PRO A 1 69 ? 15.177 8.331 -23.001 1.00 69.75 69 PRO A O 1
ATOM 550 N N . SER A 1 70 ? 13.765 6.850 -22.067 1.00 67.44 70 SER A N 1
ATOM 551 C CA . SER A 1 70 ? 14.096 7.233 -20.692 1.00 67.44 70 SER A CA 1
ATOM 552 C C . SER A 1 70 ? 15.505 6.727 -20.392 1.00 67.44 70 SER A C 1
ATOM 554 O O . SER A 1 70 ? 15.750 5.523 -20.509 1.00 67.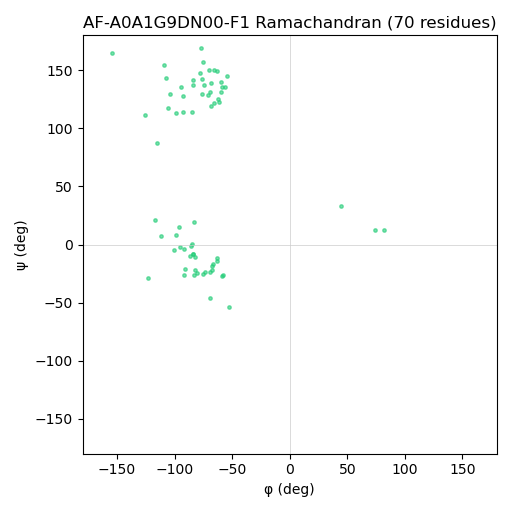44 70 SER A O 1
ATOM 556 N N . GLU A 1 71 ? 16.420 7.626 -20.027 1.00 60.97 71 GLU A N 1
ATOM 557 C CA . GLU A 1 71 ? 17.737 7.243 -19.510 1.00 60.97 71 GLU A CA 1
ATOM 558 C C . GLU A 1 71 ? 17.546 6.319 -18.294 1.00 60.97 71 GLU A C 1
ATOM 560 O O . GLU A 1 71 ? 16.625 6.515 -17.492 1.00 60.97 71 GLU A O 1
ATOM 565 N N . LYS A 1 72 ? 18.337 5.241 -18.253 1.00 54.91 72 LYS A N 1
ATOM 566 C CA . LYS A 1 72 ? 18.317 4.225 -17.194 1.00 54.91 72 LYS A CA 1
ATOM 567 C C . LYS A 1 72 ? 19.151 4.663 -16.004 1.00 54.91 72 LYS A C 1
ATOM 569 O O . LYS A 1 72 ? 20.258 5.184 -16.251 1.00 54.91 72 LYS A O 1
#

Nearest PDB structures (foldseek):
  1jkv-assembly1_C  TM=8.532E-01  e=1.633E-03  Lactiplantibacillus plantarum

Foldseek 3Di:
DPPPVVCVVCVVVPPPQEDEDPDQDDVCCVVAAQDADPVRDHHHYHDDDDDPDDDDDDDDDPVVVVDDDDDD

Radius of gyration: 20.53 Å; Cα contacts (8 Å, |Δi|>4): 48; chains: 1; bounding box: 44×36×53 Å

Mean predicted aligned error: 11.26 Å